Protein AF-A0A345DML8-F1 (afdb_monomer)

Sequence (98 aa):
MDMKFKTTKEYKKIKRDFIFFNLCFGFCYFLIFICSGFSIVVIIWSLNVGDIIYILISFFCLIASVSFLLLLIIGHIIQVKEFRVTVFKKQLLPLWNY

Radius of gyration: 22.23 Å; Cα contacts (8 Å, |Δi|>4): 32; chains: 1; bounding box: 56×14×64 Å

Secondary structure (DSSP, 8-state):
--TTSSSHHHHHHHHHHHHHHHHHHHHHHHHHHHHHHHHHHHHHHHHHHT-HHHHHHHHHHHHHHHHHHHHHHHHHHHHHHHHHHHHHHHHHTTTS--

Nearest PDB structures (foldseek):
  6zw4-assembly1_H  TM=5.686E-01  e=1.371E+00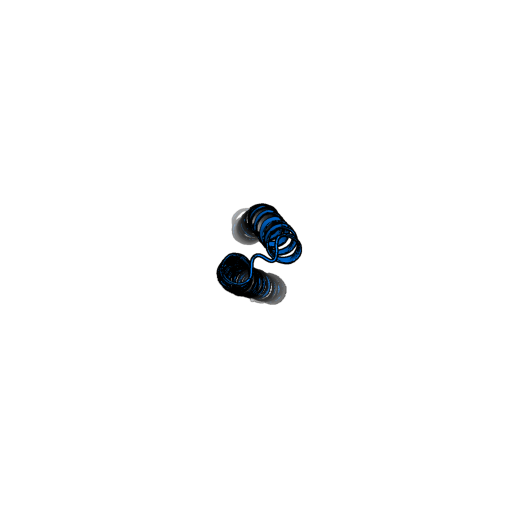  Nostoc punctiforme
  6zw4-assembly1_T  TM=5.686E-01  e=1.371E+00  Nostoc punctiforme
  6zw4-assembly1_GA  TM=5.686E-01  e=1.371E+00  Nostoc punctiforme
  6zw4-assembly1_SA  TM=5.686E-01  e=1.371E+00  Nostoc punctiforme

Foldseek 3Di:
DPPPPPLPVVLVVLVVVLVVVVVVLVVLVVVLVVLLVVLVVQLVVCVVVVNVVSVVVSVVSNVVSVVVNVVSVVVNVVSVVVSVVVVVVSVCVVVVVD

Solvent-accessible surface area (backbone atoms only — not comparable to full-atom values): 5428 Å² total; per-residue (Å²): 130,83,79,76,66,83,65,50,62,62,51,52,47,55,52,48,53,50,52,51,52,52,50,48,53,52,50,51,54,52,49,45,52,53,53,44,54,52,30,51,54,49,31,57,51,22,64,76,73,66,41,63,65,59,34,53,54,29,50,50,49,42,54,51,43,54,54,49,49,54,53,49,52,53,53,51,53,50,53,55,49,51,49,52,53,53,50,51,52,66,60,48,56,74,67,76,78,115

pLDDT: mean 84.95, std 15.64, range [42.19, 96.31]

Mean predicted aligned error: 7.86 Å

Structure (mmCIF, N/CA/C/O backbone):
data_AF-A0A345DML8-F1
#
_entry.id   AF-A0A345DML8-F1
#
loop_
_atom_site.group_PDB
_atom_site.id
_atom_site.type_symbol
_atom_site.label_atom_id
_atom_site.label_alt_id
_atom_site.label_comp_id
_atom_site.label_asym_id
_atom_site.label_entity_id
_atom_site.label_seq_id
_atom_site.pdbx_PDB_ins_code
_atom_site.Cartn_x
_atom_site.Cartn_y
_atom_site.Cartn_z
_atom_site.occupancy
_atom_site.B_iso_or_equiv
_atom_site.auth_seq_id
_atom_site.auth_comp_id
_atom_site.auth_asym_id
_atom_site.auth_atom_id
_atom_site.pdbx_PDB_model_num
ATOM 1 N N . MET A 1 1 ? -37.330 -4.420 32.049 1.00 46.69 1 MET A N 1
ATOM 2 C CA . MET A 1 1 ? -37.055 -3.274 31.156 1.00 46.69 1 MET A CA 1
ATOM 3 C C . MET A 1 1 ? -35.803 -3.606 30.360 1.00 46.69 1 MET A C 1
ATOM 5 O O . MET A 1 1 ? -34.763 -3.863 30.950 1.00 46.69 1 MET A O 1
ATOM 9 N N . ASP A 1 2 ? -35.949 -3.746 29.046 1.00 42.19 2 ASP A N 1
ATOM 10 C CA . ASP A 1 2 ? -34.964 -4.337 28.136 1.00 42.19 2 ASP A CA 1
ATOM 11 C C . ASP A 1 2 ? -33.737 -3.421 27.958 1.00 42.19 2 ASP A C 1
ATOM 13 O O . ASP A 1 2 ? -33.691 -2.547 27.091 1.00 42.19 2 ASP A O 1
ATOM 17 N N . MET A 1 3 ? -32.719 -3.593 28.806 1.00 50.88 3 MET A N 1
ATOM 18 C CA . MET A 1 3 ? -31.468 -2.819 28.737 1.00 50.88 3 MET A CA 1
ATOM 19 C C . MET A 1 3 ? -30.610 -3.147 27.493 1.00 50.88 3 MET A C 1
ATOM 21 O O . MET A 1 3 ? -29.548 -2.560 27.296 1.00 50.88 3 MET A O 1
ATOM 25 N N . LYS A 1 4 ? -31.058 -4.056 26.613 1.00 48.00 4 LYS A N 1
ATOM 26 C CA . LYS A 1 4 ? -30.263 -4.622 25.506 1.00 48.00 4 LYS A CA 1
ATOM 27 C C . LYS A 1 4 ? -30.239 -3.804 24.208 1.00 48.00 4 LYS A C 1
ATOM 29 O O . LYS A 1 4 ? -29.427 -4.092 23.329 1.00 48.00 4 LYS A O 1
ATOM 34 N N . PHE A 1 5 ? -31.080 -2.778 24.058 1.00 46.12 5 PHE A N 1
ATOM 35 C CA . PHE A 1 5 ? -31.231 -2.080 22.768 1.00 46.12 5 PHE A CA 1
ATOM 36 C C . PHE A 1 5 ? -30.516 -0.725 22.646 1.00 46.12 5 PHE A C 1
ATOM 38 O O . PHE A 1 5 ? -30.385 -0.203 21.537 1.00 46.12 5 PHE A O 1
ATOM 45 N N . LYS A 1 6 ? -30.013 -0.145 23.746 1.00 46.81 6 LYS A N 1
ATOM 46 C CA . LYS A 1 6 ? -29.435 1.215 23.721 1.00 46.81 6 LYS A CA 1
ATOM 47 C C . LYS A 1 6 ? -27.953 1.262 23.309 1.00 46.81 6 LYS A C 1
ATOM 49 O O . LYS A 1 6 ? -27.489 2.301 22.857 1.00 46.81 6 LYS A O 1
ATOM 54 N N . THR A 1 7 ? -27.237 0.135 23.342 1.00 55.69 7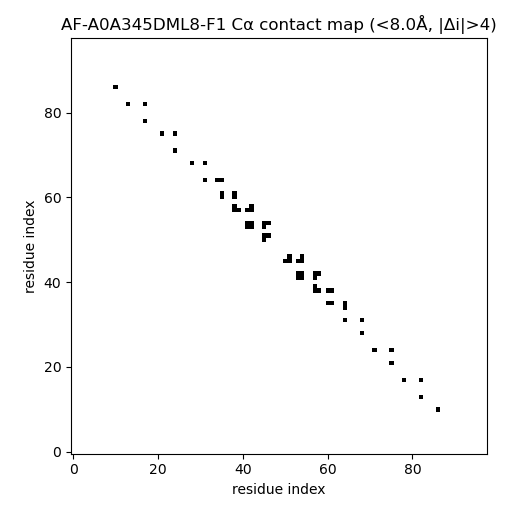 THR A N 1
ATOM 55 C CA . THR A 1 7 ? -25.810 0.019 22.960 1.00 55.69 7 THR A CA 1
ATOM 56 C C . THR A 1 7 ? -25.568 -0.557 21.553 1.00 55.69 7 THR A C 1
ATOM 58 O O . THR A 1 7 ? -24.451 -0.496 21.035 1.00 55.69 7 THR A O 1
ATOM 61 N N . THR A 1 8 ? -26.598 -1.065 20.867 1.00 62.91 8 THR A N 1
ATOM 62 C CA . THR A 1 8 ? -26.457 -1.772 19.577 1.00 62.91 8 THR A CA 1
ATOM 63 C C . THR A 1 8 ? -26.298 -0.851 18.366 1.00 62.91 8 THR A C 1
ATOM 65 O O . THR A 1 8 ? -25.605 -1.220 17.418 1.00 62.91 8 THR A O 1
ATOM 68 N N . LYS A 1 9 ? -26.913 0.341 18.355 1.00 74.75 9 LYS A N 1
ATOM 69 C CA . LYS A 1 9 ? -26.833 1.267 17.204 1.00 74.75 9 LYS A CA 1
ATOM 70 C C . LYS A 1 9 ? -25.437 1.872 17.045 1.00 74.75 9 LYS A C 1
ATOM 72 O O . LYS A 1 9 ? -24.904 1.881 15.939 1.00 74.75 9 LYS A O 1
ATOM 77 N N . GLU A 1 10 ? -24.822 2.306 18.143 1.00 74.38 10 GLU A N 1
ATOM 78 C CA . GLU A 1 10 ? -23.455 2.835 18.116 1.00 74.38 10 GLU A CA 1
ATOM 79 C C . GLU A 1 10 ? -22.424 1.760 17.779 1.00 74.38 10 GLU A C 1
ATOM 81 O O . GLU A 1 10 ? -21.527 2.006 16.979 1.00 74.38 10 GLU A O 1
ATOM 86 N N . TYR A 1 11 ? -22.562 0.555 18.343 1.00 76.50 11 TYR A N 1
ATOM 87 C CA . TYR A 1 11 ? -21.684 -0.560 17.992 1.00 76.50 11 TYR A CA 1
ATOM 88 C C . TYR A 1 11 ? -21.808 -0.926 16.505 1.00 76.50 11 TYR A C 1
ATOM 90 O O . TYR A 1 11 ? -20.796 -1.106 15.830 1.00 76.50 11 TYR A O 1
ATOM 98 N N . LYS A 1 12 ? -23.035 -0.968 15.960 1.00 82.50 12 LYS A N 1
ATOM 99 C CA . LYS A 1 12 ? -23.266 -1.173 14.520 1.00 82.50 12 LYS A CA 1
ATOM 100 C C . LYS A 1 12 ? -22.603 -0.088 13.669 1.00 82.50 12 LYS A C 1
ATOM 102 O O . LYS A 1 12 ? -22.084 -0.420 12.607 1.00 82.50 12 LYS A O 1
ATOM 107 N N . LYS A 1 13 ? -22.602 1.170 14.125 1.00 86.12 13 LYS A N 1
ATOM 108 C CA . LYS A 1 13 ? -21.921 2.279 13.441 1.00 86.12 13 LYS A CA 1
ATOM 109 C C . LYS A 1 13 ? -20.402 2.080 13.439 1.00 86.12 13 LYS A C 1
ATOM 111 O O . LYS A 1 13 ? -19.826 1.975 12.367 1.00 86.12 13 LYS A O 1
ATOM 116 N N . ILE A 1 14 ? -19.789 1.875 14.608 1.00 84.62 14 ILE A N 1
ATOM 117 C CA . ILE A 1 14 ? -18.336 1.644 14.738 1.00 84.62 14 ILE A CA 1
ATOM 118 C C . ILE A 1 14 ? -17.891 0.425 13.917 1.00 84.62 14 ILE A C 1
ATOM 120 O O . ILE A 1 14 ? -16.871 0.467 13.235 1.00 84.62 14 ILE A O 1
ATOM 124 N N . LYS A 1 15 ? -18.669 -0.664 13.939 1.00 85.25 15 LYS A N 1
ATOM 125 C CA . LYS A 1 15 ? -18.393 -1.863 13.137 1.00 85.25 15 LYS A CA 1
ATOM 126 C C . LYS A 1 15 ? -18.472 -1.580 11.635 1.00 85.25 15 LYS A C 1
ATOM 128 O O . LYS A 1 15 ? -17.644 -2.091 10.889 1.00 85.25 15 LYS A O 1
ATOM 133 N N . ARG A 1 16 ? -19.455 -0.792 11.186 1.00 88.69 16 ARG A N 1
ATOM 134 C CA . ARG A 1 16 ? -19.582 -0.393 9.778 1.00 88.69 16 ARG A CA 1
ATOM 135 C C . ARG A 1 16 ? -18.389 0.450 9.340 1.00 88.69 16 ARG A C 1
ATOM 137 O O . ARG A 1 16 ? -17.800 0.141 8.310 1.00 88.69 16 ARG A O 1
ATOM 144 N N . ASP A 1 17 ? -18.021 1.447 10.139 1.00 88.88 17 ASP A N 1
ATOM 145 C CA . ASP A 1 17 ? -16.890 2.329 9.850 1.00 88.88 17 ASP A CA 1
ATOM 146 C C . ASP A 1 17 ? -15.590 1.511 9.782 1.00 88.88 17 ASP A C 1
ATOM 148 O O . ASP A 1 17 ? -14.835 1.624 8.821 1.00 88.88 17 ASP A O 1
ATOM 152 N N . PHE A 1 18 ? -15.379 0.584 10.724 1.00 89.31 18 PHE A N 1
ATOM 153 C CA . PHE A 1 18 ? -14.231 -0.325 10.703 1.00 89.31 18 PHE A CA 1
ATOM 154 C C . PHE A 1 18 ? -14.161 -1.175 9.426 1.00 89.31 18 PHE A C 1
ATOM 156 O O . PHE A 1 18 ? -13.099 -1.254 8.812 1.00 89.31 18 PHE A O 1
ATOM 163 N N . ILE A 1 19 ? -15.280 -1.779 9.002 1.00 90.88 19 ILE A N 1
ATOM 164 C CA . ILE A 1 19 ? -15.344 -2.573 7.763 1.00 90.88 19 ILE A CA 1
ATOM 165 C C . ILE A 1 19 ? -15.012 -1.704 6.547 1.00 90.88 19 ILE A C 1
ATOM 167 O O . ILE A 1 19 ? -14.241 -2.134 5.692 1.00 90.88 19 ILE A O 1
ATOM 171 N N . PHE A 1 20 ? -15.563 -0.490 6.483 1.00 92.69 20 PHE A N 1
ATOM 172 C CA . PHE A 1 20 ? -15.316 0.442 5.385 1.00 92.69 20 PHE A CA 1
ATOM 173 C C . PHE A 1 20 ? -13.834 0.817 5.280 1.00 92.69 20 PHE A C 1
ATOM 175 O O . PHE A 1 20 ? -13.229 0.670 4.220 1.00 92.69 20 PHE A O 1
ATOM 182 N N . PHE A 1 21 ? -13.223 1.233 6.389 1.00 91.44 21 PHE A N 1
ATOM 183 C CA . PHE A 1 21 ? -11.801 1.565 6.413 1.00 91.44 21 PHE A CA 1
ATOM 184 C C . PHE A 1 21 ? -10.922 0.344 6.119 1.00 91.44 21 PHE A C 1
ATOM 186 O O . PHE A 1 21 ? -9.978 0.464 5.351 1.00 91.44 21 PHE A O 1
ATOM 193 N N . ASN A 1 22 ? -11.252 -0.843 6.639 1.00 91.56 22 ASN A N 1
ATOM 194 C CA . ASN A 1 22 ? -10.499 -2.063 6.338 1.00 91.56 22 ASN A CA 1
ATOM 195 C C . ASN A 1 22 ? -10.562 -2.429 4.844 1.00 91.56 22 ASN A C 1
ATOM 197 O O . ASN A 1 22 ? -9.563 -2.860 4.271 1.00 91.56 22 ASN A O 1
ATOM 201 N N . LEU A 1 23 ? -11.716 -2.229 4.199 1.00 93.25 23 LEU A N 1
ATOM 202 C CA . LEU A 1 23 ? -11.856 -2.386 2.751 1.00 93.25 23 LEU A CA 1
ATOM 203 C C . LEU A 1 23 ? -11.015 -1.346 1.994 1.00 93.25 23 LEU A C 1
ATOM 205 O O . LEU A 1 23 ? -10.353 -1.696 1.021 1.00 93.25 23 LEU A O 1
ATOM 209 N N . CYS A 1 24 ? -10.986 -0.099 2.471 1.00 93.44 24 CYS A N 1
ATOM 210 C CA . CYS A 1 24 ? -10.133 0.958 1.924 1.00 93.44 24 CYS A CA 1
ATOM 211 C C . CYS A 1 24 ? -8.641 0.592 2.022 1.00 93.44 24 CYS A C 1
ATOM 213 O O . CYS A 1 24 ? -7.933 0.661 1.022 1.00 93.44 24 CYS A O 1
ATOM 215 N N . PHE A 1 25 ? -8.179 0.100 3.178 1.00 93.06 25 PHE A N 1
ATOM 216 C CA . PHE A 1 25 ? -6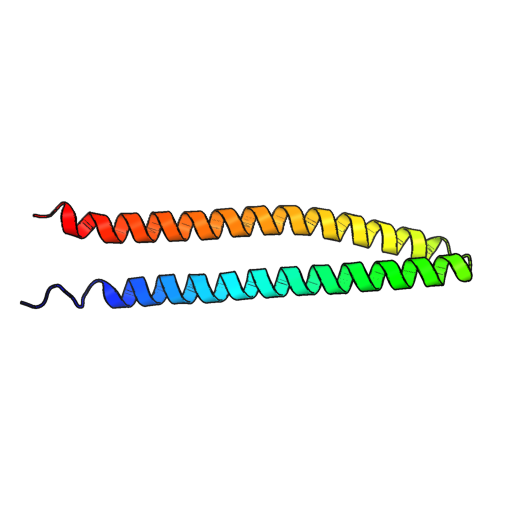.817 -0.423 3.337 1.00 93.06 25 PHE A CA 1
ATOM 217 C C . PHE A 1 25 ? -6.531 -1.553 2.341 1.00 93.06 25 PHE A C 1
ATOM 219 O O . PHE A 1 25 ? -5.523 -1.502 1.639 1.00 93.06 25 PHE A O 1
ATOM 226 N N . GLY A 1 26 ? -7.440 -2.528 2.219 1.00 93.00 26 GLY A N 1
ATOM 227 C CA . GLY A 1 26 ? -7.347 -3.609 1.231 1.00 93.00 26 GLY A CA 1
ATOM 228 C C . GLY A 1 26 ? -7.200 -3.101 -0.206 1.00 93.00 26 GLY A C 1
ATOM 229 O O . GLY A 1 26 ? -6.332 -3.565 -0.945 1.00 93.00 26 GLY A O 1
ATOM 230 N N . PHE A 1 27 ? -8.002 -2.107 -0.586 1.00 94.62 27 PHE 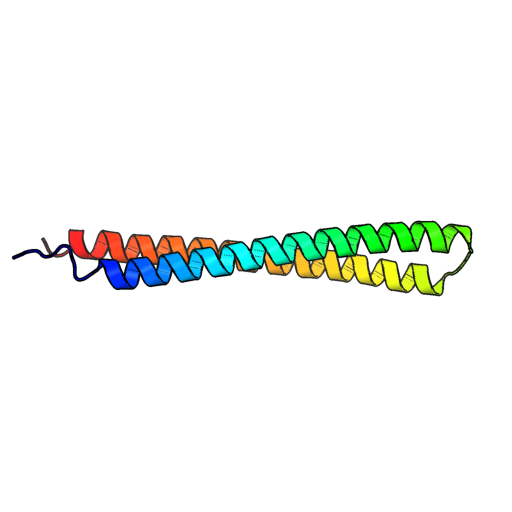A N 1
ATOM 231 C CA . PHE A 1 27 ? -7.932 -1.478 -1.903 1.00 94.62 27 PHE A CA 1
ATOM 232 C C . PHE A 1 27 ? -6.598 -0.754 -2.128 1.00 94.62 27 PHE A C 1
ATOM 234 O O . PHE A 1 27 ? -5.982 -0.915 -3.180 1.00 94.62 27 PHE A O 1
ATOM 241 N N . CYS A 1 28 ? -6.097 -0.026 -1.130 1.00 94.81 28 CYS A N 1
ATOM 242 C CA . CYS A 1 28 ? -4.795 0.629 -1.219 1.00 94.81 28 CYS A CA 1
ATOM 243 C C . CYS A 1 28 ? -3.645 -0.377 -1.380 1.00 94.81 28 CYS A C 1
ATOM 245 O O . CYS A 1 28 ? -2.777 -0.161 -2.224 1.00 94.81 28 CYS A O 1
ATOM 247 N N . TYR A 1 29 ? -3.649 -1.494 -0.643 1.00 94.88 29 TYR A N 1
ATOM 248 C CA . TYR A 1 29 ? -2.658 -2.562 -0.837 1.00 94.88 29 TYR A CA 1
ATOM 249 C C . TYR A 1 29 ? -2.679 -3.103 -2.270 1.00 94.88 29 TYR A C 1
ATOM 251 O O . TYR A 1 29 ? -1.626 -3.291 -2.881 1.00 94.88 29 TYR A O 1
ATOM 259 N N . PHE A 1 30 ? -3.875 -3.315 -2.823 1.00 95.44 30 PHE A N 1
ATOM 260 C CA . PHE A 1 30 ? -4.039 -3.798 -4.191 1.00 95.44 30 PHE A CA 1
ATOM 261 C C . PHE A 1 30 ? -3.507 -2.803 -5.233 1.00 95.44 30 PHE A C 1
ATOM 263 O O . PHE A 1 30 ? -2.804 -3.201 -6.162 1.00 95.44 30 PHE A O 1
ATOM 270 N N . LEU A 1 31 ? -3.765 -1.504 -5.054 1.00 94.69 31 LEU A N 1
ATOM 271 C CA . LEU A 1 31 ? -3.220 -0.461 -5.927 1.00 94.69 31 LEU A CA 1
ATOM 272 C C . LEU A 1 31 ? -1.689 -0.402 -5.882 1.00 94.69 31 LEU A C 1
ATOM 274 O O . LEU A 1 31 ? -1.057 -0.315 -6.934 1.00 94.69 31 LEU A O 1
ATOM 278 N N . ILE A 1 32 ? -1.088 -0.489 -4.690 1.00 95.25 32 ILE A N 1
ATOM 279 C CA . ILE A 1 32 ? 0.376 -0.522 -4.532 1.00 95.25 32 ILE A CA 1
ATOM 280 C C . ILE A 1 32 ? 0.961 -1.731 -5.268 1.00 95.25 32 ILE A C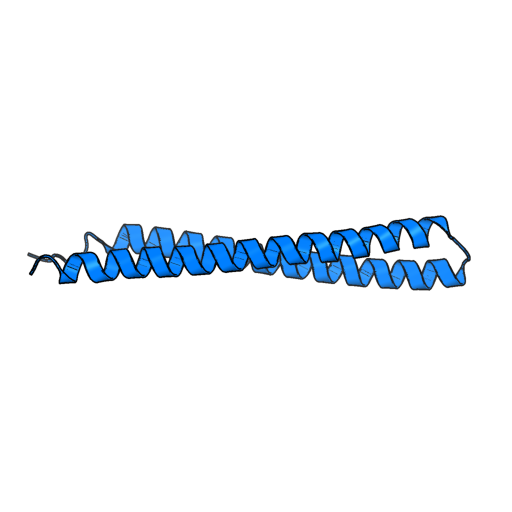 1
ATOM 282 O O . ILE A 1 32 ? 1.974 -1.598 -5.958 1.00 95.25 32 ILE A O 1
ATOM 286 N N . PHE A 1 33 ? 0.318 -2.896 -5.156 1.00 94.56 33 PHE A N 1
ATOM 287 C CA . PHE A 1 33 ? 0.748 -4.115 -5.836 1.00 94.56 33 PHE A CA 1
ATOM 288 C C . PHE A 1 33 ? 0.738 -3.954 -7.362 1.00 94.56 33 PHE A C 1
ATOM 290 O O . PHE A 1 33 ? 1.746 -4.234 -8.012 1.00 94.56 33 PHE A O 1
ATOM 297 N N . ILE A 1 34 ? -0.356 -3.432 -7.929 1.00 95.69 34 ILE A N 1
ATOM 298 C CA . ILE A 1 34 ? -0.455 -3.167 -9.373 1.00 95.69 34 ILE A CA 1
ATOM 299 C C . ILE A 1 34 ? 0.603 -2.152 -9.818 1.00 95.69 34 ILE A C 1
ATOM 301 O O . ILE A 1 34 ? 1.295 -2.389 -10.807 1.00 95.69 34 ILE A O 1
ATOM 305 N N . CYS A 1 35 ? 0.752 -1.043 -9.090 1.00 94.12 35 CYS A N 1
ATOM 306 C CA . CYS A 1 35 ? 1.706 0.015 -9.424 1.00 94.12 35 CYS A CA 1
ATOM 307 C C . CYS A 1 35 ? 3.154 -0.502 -9.420 1.00 94.12 35 CYS A C 1
ATOM 309 O O . CYS A 1 35 ? 3.931 -0.232 -10.339 1.00 94.12 35 CYS A O 1
ATOM 311 N N . SER A 1 36 ? 3.493 -1.320 -8.420 1.00 94.44 36 SER A N 1
ATOM 312 C CA . SER A 1 36 ? 4.810 -1.949 -8.314 1.00 94.44 36 SER A CA 1
ATOM 313 C C . SER A 1 36 ? 5.052 -2.929 -9.464 1.00 94.44 36 SER A C 1
ATOM 315 O O . SER A 1 36 ? 6.105 -2.884 -10.098 1.00 94.44 36 SER A O 1
ATOM 317 N N . GLY A 1 37 ? 4.065 -3.771 -9.787 1.00 94.69 37 GLY A N 1
ATOM 318 C CA . GLY A 1 37 ? 4.147 -4.700 -10.916 1.00 94.69 37 GLY A CA 1
ATOM 319 C C . GLY A 1 37 ? 4.328 -3.981 -12.254 1.00 94.69 37 GLY A C 1
ATOM 320 O O . GLY A 1 37 ? 5.204 -4.347 -13.036 1.00 94.69 37 GLY A O 1
ATOM 321 N N . PHE A 1 38 ? 3.568 -2.909 -12.489 1.00 95.25 38 PHE A N 1
ATOM 322 C CA . PHE A 1 38 ? 3.697 -2.090 -13.695 1.00 95.25 38 PHE A CA 1
ATOM 323 C C . PHE A 1 38 ? 5.078 -1.432 -13.794 1.00 95.25 38 PHE A C 1
ATOM 325 O O . PHE A 1 38 ? 5.709 -1.487 -14.847 1.00 95.25 38 PHE A O 1
ATOM 332 N N . SER A 1 39 ? 5.592 -0.893 -12.685 1.00 95.50 39 SER A N 1
ATOM 333 C CA . SER A 1 39 ? 6.928 -0.283 -12.636 1.00 95.50 39 SER A CA 1
ATOM 334 C C . SER A 1 39 ? 8.029 -1.277 -13.019 1.00 95.50 39 SER A C 1
ATOM 336 O O . SER A 1 39 ? 8.944 -0.923 -13.755 1.00 95.50 39 SER A O 1
ATOM 338 N N . ILE A 1 40 ? 7.926 -2.539 -12.589 1.00 94.94 40 ILE A N 1
ATOM 339 C CA . ILE A 1 40 ? 8.883 -3.593 -12.968 1.00 94.94 40 ILE A CA 1
ATOM 340 C C . ILE A 1 40 ? 8.826 -3.876 -14.474 1.00 94.94 40 ILE A C 1
ATOM 342 O O . ILE A 1 40 ? 9.872 -3.969 -15.116 1.00 94.94 40 ILE A O 1
ATOM 346 N N . VAL A 1 41 ? 7.625 -3.982 -15.052 1.00 96.06 41 VAL A N 1
ATOM 347 C CA . VAL A 1 41 ? 7.455 -4.198 -16.500 1.00 96.06 41 VAL A CA 1
ATOM 348 C C . VAL A 1 41 ? 8.081 -3.053 -17.298 1.00 96.06 41 VAL A C 1
ATOM 350 O O . VAL A 1 41 ? 8.807 -3.309 -18.260 1.00 96.06 41 VAL A O 1
ATOM 353 N N . VAL A 1 42 ? 7.860 -1.804 -16.873 1.00 93.62 42 VAL A N 1
ATOM 354 C CA . VAL A 1 42 ? 8.466 -0.624 -17.507 1.00 93.62 42 VAL A CA 1
ATOM 355 C C . VAL A 1 42 ? 9.988 -0.665 -17.394 1.00 93.62 42 VAL A C 1
ATOM 357 O O . VAL A 1 42 ? 10.658 -0.454 -18.397 1.00 93.62 42 VAL A O 1
ATOM 360 N N . ILE A 1 43 ? 10.552 -1.019 -16.234 1.00 95.00 43 ILE A N 1
ATOM 361 C CA . ILE A 1 43 ? 12.012 -1.152 -16.069 1.00 95.00 43 ILE A CA 1
ATOM 362 C C . ILE A 1 43 ? 12.589 -2.166 -17.058 1.00 95.00 43 ILE A C 1
ATOM 364 O O . ILE A 1 43 ? 13.575 -1.866 -17.728 1.00 95.00 43 ILE A O 1
ATOM 368 N N . ILE A 1 44 ? 11.980 -3.350 -17.172 1.00 95.31 44 ILE A N 1
ATOM 369 C CA . ILE A 1 44 ? 12.455 -4.405 -18.080 1.00 95.31 44 ILE A CA 1
ATOM 370 C C . ILE A 1 44 ? 12.414 -3.925 -19.533 1.00 95.31 44 ILE A C 1
ATOM 372 O O . ILE A 1 44 ? 13.388 -4.105 -20.266 1.00 95.31 44 ILE A O 1
ATOM 376 N N . TRP A 1 45 ? 11.318 -3.282 -19.945 1.00 96.31 45 TRP A N 1
ATOM 377 C CA . TRP A 1 45 ? 11.219 -2.691 -21.278 1.00 96.31 45 TRP A CA 1
ATOM 378 C C . TRP A 1 45 ? 12.324 -1.652 -21.483 1.00 96.31 45 TRP A C 1
ATOM 380 O O . TRP A 1 45 ? 13.088 -1.740 -22.446 1.00 96.31 45 TRP A O 1
ATOM 390 N N . SER A 1 46 ? 12.435 -0.674 -20.588 1.00 94.62 46 SER A N 1
ATOM 391 C CA . SER A 1 46 ? 13.378 0.434 -20.725 1.00 94.62 46 SER A CA 1
ATOM 392 C C . SER A 1 46 ? 14.833 -0.030 -20.739 1.00 94.62 46 SER A C 1
ATOM 394 O O . SER A 1 46 ? 15.627 0.530 -21.489 1.00 94.62 46 SER A O 1
ATOM 396 N N . LEU A 1 47 ? 15.177 -1.095 -20.006 1.00 94.56 47 LEU A N 1
ATOM 397 C CA . LEU A 1 47 ? 16.493 -1.738 -20.081 1.00 94.56 47 LEU A CA 1
ATOM 398 C C . LEU A 1 47 ? 16.792 -2.300 -21.476 1.00 94.56 47 LEU A C 1
ATOM 400 O O . LEU A 1 47 ? 17.919 -2.179 -21.944 1.00 94.56 47 LEU A O 1
ATOM 404 N N . ASN A 1 48 ? 15.793 -2.867 -22.155 1.00 95.25 48 ASN A N 1
ATOM 405 C CA . ASN A 1 48 ? 15.951 -3.390 -23.513 1.00 95.25 48 ASN A CA 1
ATOM 406 C C . ASN A 1 48 ? 16.124 -2.276 -24.563 1.00 95.25 48 ASN A C 1
ATOM 408 O O . ASN A 1 48 ? 16.835 -2.453 -25.546 1.00 95.25 48 ASN A O 1
ATOM 412 N N . VAL A 1 49 ? 15.479 -1.123 -24.359 1.00 94.62 49 VAL A N 1
ATOM 413 C CA . VAL A 1 49 ? 15.574 0.041 -2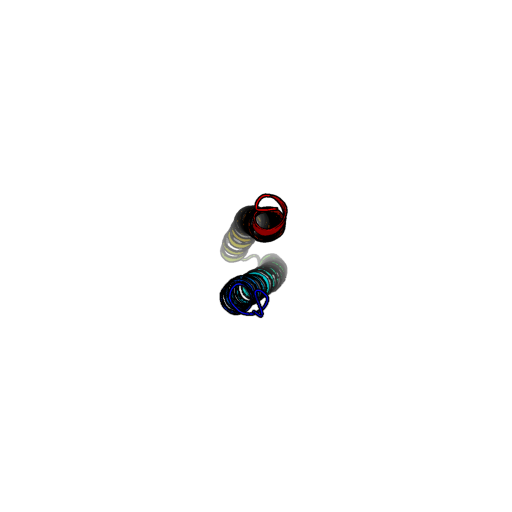5.264 1.00 94.62 49 VAL A CA 1
ATOM 414 C C . VAL A 1 49 ? 16.782 0.934 -24.938 1.00 94.62 49 VAL A C 1
ATOM 416 O O . VAL A 1 49 ? 17.197 1.737 -25.768 1.00 94.62 49 VAL A O 1
ATOM 419 N N . GLY A 1 50 ? 17.374 0.787 -23.750 1.00 93.44 50 GLY A N 1
ATOM 420 C CA . GLY A 1 50 ? 18.454 1.647 -23.264 1.00 93.44 50 GLY A CA 1
ATOM 421 C C . GLY A 1 50 ? 17.974 3.010 -22.751 1.00 93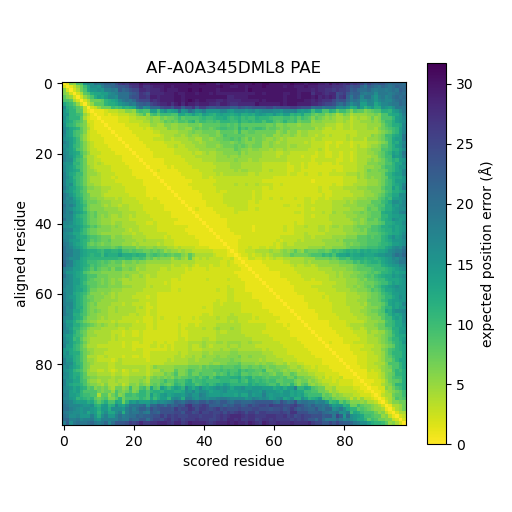.44 50 GLY A C 1
ATOM 422 O O . GLY A 1 50 ? 18.763 3.951 -22.687 1.00 93.44 50 GLY A O 1
ATOM 423 N N . ASP A 1 51 ? 16.696 3.138 -22.382 1.00 94.00 51 ASP A N 1
ATOM 424 C CA . ASP A 1 51 ? 16.124 4.397 -21.897 1.00 94.00 51 ASP A CA 1
ATOM 425 C C . ASP A 1 51 ? 16.318 4.558 -20.382 1.00 94.00 51 ASP A C 1
ATOM 427 O O . ASP A 1 51 ? 15.538 4.079 -19.553 1.00 94.00 51 ASP A O 1
ATOM 431 N N . ILE A 1 52 ? 17.386 5.264 -20.020 1.00 93.75 52 ILE A N 1
ATOM 432 C CA . ILE A 1 52 ? 17.800 5.481 -18.629 1.00 93.75 52 ILE A CA 1
ATOM 433 C C . ILE A 1 52 ? 16.789 6.338 -17.850 1.00 93.75 52 ILE A C 1
ATOM 435 O O . ILE A 1 52 ? 16.637 6.154 -16.640 1.00 93.75 52 ILE A O 1
ATOM 439 N N . ILE A 1 53 ? 16.068 7.250 -18.512 1.00 94.69 53 ILE A N 1
ATOM 440 C CA . ILE A 1 53 ? 15.154 8.180 -17.835 1.00 94.69 53 ILE A CA 1
ATOM 441 C C . ILE A 1 53 ? 13.972 7.408 -17.245 1.00 94.69 53 ILE A C 1
ATOM 443 O O . ILE A 1 53 ? 13.663 7.559 -16.059 1.00 94.69 53 ILE A O 1
ATOM 447 N N . TYR A 1 54 ? 13.347 6.532 -18.034 1.00 92.31 54 TYR A N 1
ATOM 448 C CA . TYR A 1 54 ? 12.225 5.720 -17.553 1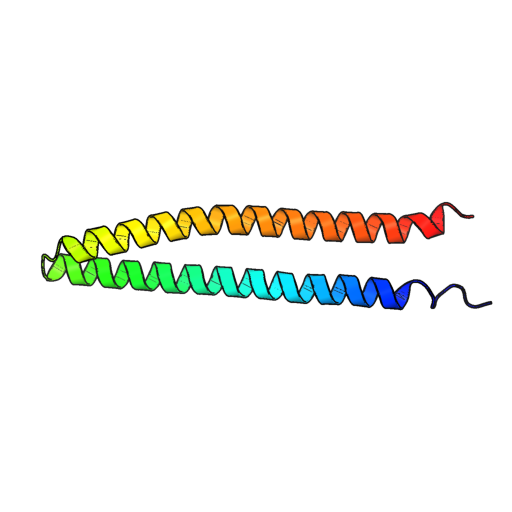.00 92.31 54 TYR A CA 1
ATOM 449 C C . TYR A 1 54 ? 12.641 4.693 -16.499 1.00 92.31 54 TYR A C 1
ATOM 451 O O . TYR A 1 54 ? 11.856 4.419 -15.586 1.00 92.31 54 TYR A O 1
ATOM 459 N N . ILE A 1 55 ? 13.873 4.174 -16.566 1.00 94.00 55 ILE A N 1
ATOM 460 C CA . ILE A 1 55 ? 14.427 3.319 -15.506 1.00 94.00 55 ILE A CA 1
ATOM 461 C C . ILE A 1 55 ? 14.473 4.093 -14.188 1.00 94.00 55 ILE A C 1
ATOM 463 O O . ILE A 1 55 ? 13.972 3.603 -13.176 1.00 94.00 55 ILE A O 1
ATOM 467 N N . LEU A 1 56 ? 15.019 5.314 -14.200 1.00 95.50 56 LEU A N 1
ATOM 468 C CA . LEU A 1 56 ? 15.158 6.132 -12.996 1.00 95.50 56 LEU A CA 1
ATOM 469 C C . LEU A 1 56 ? 13.788 6.466 -12.385 1.00 95.50 56 LEU A C 1
ATOM 471 O O . LEU A 1 56 ? 13.579 6.272 -11.188 1.00 95.50 56 LEU A O 1
ATOM 475 N N . ILE A 1 57 ? 12.838 6.910 -13.216 1.00 95.12 57 ILE A N 1
ATOM 476 C CA . ILE A 1 57 ? 11.471 7.246 -12.788 1.00 95.12 57 ILE A CA 1
ATOM 477 C C . ILE A 1 57 ? 10.781 6.025 -12.169 1.00 95.12 57 ILE A C 1
ATOM 479 O O . ILE A 1 57 ? 10.208 6.117 -11.082 1.00 95.12 57 ILE A O 1
ATOM 483 N N . SER A 1 58 ? 10.864 4.871 -12.829 1.00 94.88 58 SER A N 1
ATOM 484 C CA . SER A 1 58 ? 10.230 3.638 -12.351 1.00 94.88 58 SER A CA 1
ATOM 485 C C . SER A 1 58 ? 10.866 3.138 -11.053 1.00 94.88 58 SER A C 1
ATOM 487 O O . SER A 1 58 ? 10.168 2.660 -10.160 1.00 94.88 58 SER A O 1
ATOM 489 N N . PHE A 1 59 ? 12.180 3.310 -10.897 1.00 94.31 59 PHE A N 1
ATOM 490 C CA . PHE A 1 59 ? 12.882 2.979 -9.660 1.00 94.31 59 PHE A CA 1
ATOM 491 C C . PHE A 1 59 ? 12.435 3.867 -8.491 1.00 94.31 59 PHE A C 1
ATOM 493 O O . PHE A 1 59 ? 12.125 3.361 -7.411 1.00 94.31 59 PHE A O 1
ATOM 500 N N . PHE A 1 60 ? 12.302 5.180 -8.710 1.00 94.94 60 PHE A N 1
ATOM 501 C CA . PHE A 1 60 ? 11.719 6.085 -7.713 1.00 94.94 60 PHE A CA 1
ATOM 502 C C . PHE A 1 60 ? 10.269 5.719 -7.372 1.00 94.94 60 PHE A C 1
ATOM 504 O O . PHE A 1 60 ? 9.884 5.784 -6.203 1.00 94.94 60 PHE A O 1
ATOM 511 N N . CYS A 1 61 ? 9.477 5.277 -8.354 1.00 95.12 61 CYS A N 1
ATOM 512 C CA . CYS A 1 61 ? 8.112 4.803 -8.123 1.00 95.12 61 CYS A CA 1
ATOM 513 C C . CYS A 1 61 ? 8.074 3.570 -7.201 1.00 95.12 61 CYS A C 1
ATOM 515 O O . CYS A 1 61 ? 7.245 3.502 -6.287 1.00 95.12 61 CYS A O 1
ATOM 517 N N . LEU A 1 62 ? 9.010 2.629 -7.367 1.00 95.50 62 LEU A N 1
ATOM 518 C CA . LEU A 1 62 ? 9.149 1.472 -6.477 1.00 95.50 62 LEU A CA 1
ATOM 519 C C . LEU A 1 62 ? 9.536 1.885 -5.051 1.00 95.50 62 LEU A C 1
ATOM 521 O O . LEU A 1 62 ? 8.919 1.416 -4.094 1.00 95.50 62 LEU A O 1
ATOM 525 N N . ILE A 1 63 ? 10.493 2.805 -4.891 1.00 95.56 63 ILE A N 1
ATOM 526 C CA . ILE A 1 63 ? 10.882 3.335 -3.570 1.00 95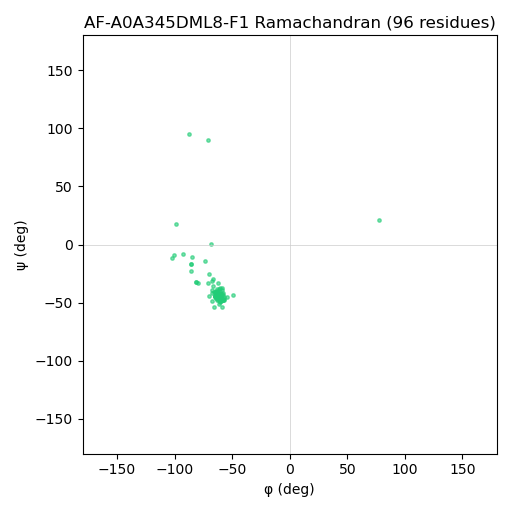.56 63 ILE A CA 1
ATOM 527 C C . ILE A 1 63 ? 9.686 4.002 -2.880 1.00 95.56 63 ILE A C 1
ATOM 529 O O . ILE A 1 63 ? 9.424 3.755 -1.696 1.00 95.56 63 ILE A O 1
ATOM 533 N N . ALA A 1 64 ? 8.937 4.826 -3.615 1.00 94.00 64 ALA A N 1
ATOM 534 C CA . ALA A 1 64 ? 7.739 5.478 -3.103 1.00 94.00 64 ALA A CA 1
ATOM 535 C C . ALA A 1 64 ? 6.674 4.448 -2.697 1.00 94.00 64 ALA A C 1
ATOM 537 O O . ALA A 1 64 ? 6.086 4.571 -1.624 1.00 94.00 64 ALA A O 1
ATOM 538 N N . SER A 1 65 ? 6.483 3.398 -3.500 1.00 94.00 65 SER A N 1
ATOM 539 C CA . SER A 1 65 ? 5.537 2.311 -3.221 1.00 94.00 65 SER A CA 1
ATOM 540 C C . SER A 1 65 ? 5.881 1.567 -1.929 1.00 94.00 65 SER A C 1
ATOM 542 O O . SER A 1 65 ? 5.004 1.367 -1.091 1.00 94.00 65 SER A O 1
ATOM 544 N N . VAL A 1 66 ? 7.156 1.222 -1.714 1.00 93.94 66 VAL A N 1
ATOM 545 C CA . VAL A 1 66 ? 7.628 0.580 -0.471 1.00 93.94 66 VAL A CA 1
ATOM 546 C C . VAL A 1 66 ? 7.452 1.504 0.737 1.00 93.94 66 VAL A C 1
ATOM 548 O O . VAL A 1 66 ? 6.968 1.075 1.786 1.00 93.94 66 VAL A O 1
ATOM 551 N N . SER A 1 67 ? 7.796 2.783 0.588 1.00 94.94 67 SER A N 1
ATOM 552 C CA . SER A 1 67 ? 7.656 3.774 1.663 1.00 94.94 67 SER A CA 1
ATOM 553 C C . SER A 1 67 ? 6.189 3.970 2.056 1.00 94.94 67 SER A C 1
ATOM 555 O O . SER A 1 67 ? 5.846 3.983 3.240 1.00 94.94 67 SER A O 1
ATOM 557 N N . PHE A 1 68 ? 5.303 4.068 1.064 1.00 93.94 68 PHE A N 1
ATOM 558 C CA . PHE A 1 68 ? 3.869 4.208 1.283 1.00 93.94 68 PHE A CA 1
ATOM 559 C C . PHE A 1 68 ? 3.261 2.940 1.888 1.00 93.94 68 PHE A C 1
ATOM 561 O O . PHE A 1 68 ? 2.445 3.035 2.803 1.00 93.94 68 PHE A O 1
ATOM 568 N N . LEU A 1 69 ? 3.709 1.757 1.456 1.00 94.31 69 LEU A N 1
ATOM 569 C CA . LEU A 1 69 ? 3.297 0.478 2.031 1.00 94.31 69 LEU A CA 1
ATOM 570 C C . LEU A 1 69 ? 3.591 0.413 3.534 1.00 94.31 69 LEU A C 1
ATOM 572 O O . LEU A 1 69 ? 2.721 0.015 4.306 1.00 94.31 69 LEU A O 1
ATOM 576 N N . LEU A 1 70 ? 4.782 0.845 3.961 1.00 94.38 70 LEU A N 1
ATOM 577 C CA . LEU A 1 70 ? 5.154 0.868 5.377 1.00 94.38 70 LEU A CA 1
ATOM 578 C C . LEU A 1 70 ? 4.198 1.745 6.199 1.00 94.38 70 LEU A C 1
ATOM 580 O O . LEU A 1 70 ? 3.688 1.309 7.233 1.00 94.38 70 LEU A O 1
ATOM 584 N N . LEU A 1 71 ? 3.918 2.961 5.722 1.00 94.06 71 LEU A N 1
ATOM 585 C CA . LEU A 1 71 ? 2.974 3.875 6.373 1.00 94.06 71 LEU A CA 1
ATOM 586 C C . LEU A 1 71 ? 1.565 3.278 6.442 1.00 94.06 71 LEU A C 1
ATOM 588 O O . LEU A 1 71 ? 0.890 3.387 7.468 1.00 94.06 71 LEU A O 1
ATOM 592 N N . LEU A 1 72 ? 1.138 2.611 5.371 1.00 94.50 72 LEU A N 1
ATOM 593 C CA . LEU A 1 72 ? -0.180 1.999 5.277 1.00 94.50 72 LEU A CA 1
ATOM 594 C C . LEU A 1 72 ? -0.344 0.839 6.267 1.00 94.50 72 LEU A C 1
ATOM 596 O O . LEU A 1 72 ? -1.373 0.756 6.939 1.00 94.50 72 LEU A O 1
ATOM 600 N N . ILE A 1 73 ? 0.689 0.006 6.425 1.00 93.88 73 ILE A N 1
ATOM 601 C CA . ILE A 1 73 ? 0.727 -1.078 7.418 1.00 93.88 73 ILE A CA 1
ATOM 602 C C . ILE A 1 73 ? 0.607 -0.516 8.835 1.00 93.88 73 ILE A C 1
ATOM 604 O O . ILE A 1 73 ? -0.204 -1.003 9.625 1.00 93.88 73 ILE A O 1
ATOM 608 N N . ILE A 1 74 ? 1.370 0.532 9.159 1.00 95.00 74 ILE A N 1
ATOM 609 C CA . ILE A 1 74 ? 1.310 1.178 10.478 1.00 95.00 74 ILE A CA 1
ATOM 610 C C . ILE A 1 74 ? -0.102 1.717 10.741 1.00 95.00 74 ILE A C 1
ATOM 612 O O . ILE A 1 74 ? -0.683 1.434 11.792 1.00 95.00 74 ILE A O 1
ATOM 616 N N . GLY A 1 75 ? -0.677 2.442 9.776 1.00 93.25 75 GLY A N 1
ATOM 617 C CA . GLY A 1 75 ? -2.036 2.975 9.877 1.00 93.25 75 GLY A CA 1
ATOM 618 C C . GLY A 1 75 ? -3.084 1.879 10.077 1.00 93.25 75 GLY A C 1
ATOM 619 O O . GLY A 1 75 ? -3.955 2.002 10.940 1.00 93.25 75 GLY A O 1
ATOM 620 N N . HIS A 1 76 ? -2.963 0.769 9.349 1.00 93.25 76 HIS A N 1
ATOM 621 C CA . HIS A 1 76 ? -3.878 -0.365 9.463 1.00 93.25 76 HIS A CA 1
ATOM 622 C C . HIS A 1 76 ? -3.798 -1.024 10.846 1.00 93.25 76 HIS A C 1
ATOM 624 O O . HIS A 1 76 ? -4.830 -1.258 11.477 1.00 93.25 76 HIS A O 1
ATOM 630 N N . ILE A 1 77 ? -2.589 -1.246 11.375 1.00 92.62 77 ILE A N 1
ATOM 631 C CA . ILE A 1 77 ? -2.381 -1.801 12.724 1.00 92.62 77 ILE A CA 1
ATOM 632 C C . ILE A 1 77 ? -3.001 -0.894 13.791 1.00 92.62 77 ILE A C 1
ATOM 634 O O . ILE A 1 77 ? -3.690 -1.392 14.688 1.00 92.62 77 ILE A O 1
ATOM 638 N N . ILE A 1 78 ? -2.777 0.423 13.706 1.00 92.69 78 ILE A N 1
ATOM 639 C CA . ILE A 1 78 ? -3.357 1.399 14.641 1.00 92.69 78 ILE A CA 1
ATOM 640 C C . ILE A 1 78 ? -4.881 1.306 14.605 1.00 92.69 78 ILE A C 1
ATOM 642 O O . ILE A 1 78 ? -5.506 1.152 15.654 1.00 92.69 78 ILE A O 1
ATOM 646 N N . GLN A 1 79 ? -5.473 1.290 13.412 1.00 92.12 79 GLN A N 1
ATOM 647 C CA . GLN A 1 79 ? -6.919 1.202 13.245 1.00 92.12 79 GLN A CA 1
ATOM 648 C C . GLN A 1 79 ? -7.503 -0.094 13.845 1.00 92.12 79 GLN A C 1
ATOM 650 O O . GLN A 1 79 ? -8.524 -0.065 14.541 1.00 92.12 79 GLN A O 1
ATOM 655 N N . VAL A 1 80 ? -6.850 -1.244 13.634 1.00 90.25 80 VAL A N 1
ATOM 656 C CA . VAL A 1 80 ? -7.262 -2.525 14.243 1.00 90.25 80 VAL A CA 1
ATOM 657 C C . VAL A 1 80 ? -7.146 -2.479 15.769 1.00 90.25 80 VAL A C 1
ATOM 659 O O . VAL A 1 80 ? -8.035 -2.970 16.478 1.00 90.25 80 VAL A O 1
ATOM 662 N N . LYS A 1 81 ? -6.079 -1.870 16.294 1.00 90.25 81 LYS A N 1
ATOM 663 C CA . LYS A 1 81 ? -5.872 -1.698 17.737 1.00 90.25 81 LYS A CA 1
ATOM 664 C C . LYS A 1 81 ? -6.945 -0.797 18.351 1.00 90.25 81 LYS A C 1
ATOM 666 O O . LYS A 1 81 ? -7.529 -1.172 19.368 1.00 90.25 81 LYS A O 1
ATOM 671 N N . GLU A 1 82 ? -7.250 0.339 17.731 1.00 88.44 82 GLU A N 1
ATOM 672 C CA . GLU A 1 82 ? -8.301 1.263 18.176 1.00 88.44 82 GLU A CA 1
ATOM 673 C C . GLU A 1 82 ? -9.677 0.604 18.193 1.00 88.44 82 GLU A C 1
ATOM 675 O O . GLU A 1 82 ? -10.422 0.755 19.168 1.00 88.44 82 GLU A O 1
ATOM 680 N N . PHE A 1 83 ? -10.002 -0.183 17.164 1.00 86.81 83 PHE A N 1
ATOM 681 C CA . PHE A 1 83 ? -11.252 -0.931 17.132 1.00 86.81 83 PHE A CA 1
ATOM 682 C C . PHE A 1 83 ? -11.330 -1.919 18.300 1.00 86.81 83 PHE A C 1
ATOM 684 O O . PHE A 1 83 ? -12.312 -1.906 19.044 1.00 86.81 83 PHE A O 1
ATOM 691 N N . ARG A 1 84 ? -10.279 -2.719 18.538 1.00 85.12 84 ARG A N 1
ATOM 692 C CA . ARG A 1 84 ? -10.233 -3.655 19.678 1.00 85.12 84 ARG A CA 1
ATOM 693 C C . ARG A 1 84 ? -10.395 -2.947 21.022 1.00 85.12 84 ARG A C 1
ATOM 695 O O . ARG A 1 84 ? -11.212 -3.386 21.828 1.00 85.12 84 ARG A O 1
ATOM 702 N N . VAL A 1 85 ? -9.668 -1.853 21.260 1.00 84.56 85 VAL A N 1
ATOM 703 C CA . VAL A 1 85 ? -9.747 -1.089 22.520 1.00 84.56 85 VAL A CA 1
ATOM 704 C C . VAL A 1 85 ? -11.140 -0.490 22.713 1.00 84.56 85 VAL A C 1
ATOM 706 O O . VAL A 1 85 ? -11.709 -0.583 23.801 1.00 84.56 85 VAL A O 1
ATOM 709 N N . THR A 1 86 ? -11.717 0.085 21.659 1.00 83.56 86 THR A N 1
ATOM 710 C CA . THR A 1 86 ? -13.062 0.675 21.700 1.00 83.56 86 THR A CA 1
ATOM 711 C C . THR A 1 86 ? -14.131 -0.378 21.984 1.00 83.56 86 THR A C 1
ATOM 713 O O . THR A 1 86 ? -15.018 -0.153 22.810 1.00 83.56 86 THR A O 1
ATOM 716 N N . VAL A 1 87 ? -14.038 -1.545 21.341 1.00 80.31 87 VAL A N 1
ATOM 717 C CA . VAL A 1 87 ? -14.955 -2.667 21.580 1.00 80.31 87 VAL A CA 1
ATOM 718 C C . VAL A 1 87 ? -14.814 -3.185 23.010 1.00 80.31 87 VAL A C 1
ATOM 720 O O . VAL A 1 87 ? -15.825 -3.332 23.693 1.00 80.31 87 VAL A O 1
ATOM 723 N N . PHE A 1 88 ? -13.586 -3.383 23.493 1.00 74.88 88 PHE A N 1
ATOM 724 C CA . PHE A 1 88 ? -13.318 -3.883 24.842 1.00 74.88 88 PHE A CA 1
ATOM 725 C C . PHE A 1 88 ? -13.838 -2.931 25.930 1.00 74.88 88 PHE A C 1
ATOM 727 O O . PHE A 1 88 ? -14.547 -3.365 26.837 1.00 74.88 88 PHE A O 1
ATOM 734 N N . LYS A 1 89 ? -13.597 -1.616 25.797 1.00 74.56 89 LYS A N 1
ATOM 735 C CA . LYS A 1 89 ? -14.165 -0.599 26.703 1.00 74.56 89 LYS A CA 1
ATOM 736 C C . LYS A 1 89 ? -15.693 -0.664 26.745 1.00 74.56 89 LYS A C 1
ATOM 738 O O . LYS A 1 89 ? -16.275 -0.658 27.826 1.00 74.56 89 LYS A O 1
ATOM 743 N N . LYS A 1 90 ? -16.349 -0.753 25.581 1.00 71.38 90 LYS A N 1
ATOM 744 C CA . LYS A 1 90 ? -17.819 -0.819 25.502 1.00 71.38 90 LYS A CA 1
ATOM 745 C C . LYS A 1 90 ? -18.398 -2.146 26.010 1.00 71.38 90 LYS A C 1
ATOM 747 O O . LYS A 1 90 ? -19.549 -2.153 26.435 1.00 71.38 90 LYS A O 1
ATOM 752 N N . GLN A 1 91 ? -17.634 -3.240 25.984 1.00 67.50 91 GLN A N 1
ATOM 753 C CA . GLN A 1 91 ? -18.038 -4.539 26.539 1.00 67.50 91 GLN A CA 1
ATOM 754 C C . GLN A 1 91 ? -17.833 -4.644 28.058 1.00 67.50 91 GLN A C 1
ATOM 756 O O . GLN A 1 91 ? -18.636 -5.298 28.713 1.00 67.50 91 GLN A O 1
ATOM 761 N N . LEU A 1 92 ? -16.812 -3.992 28.626 1.00 60.22 92 LEU A N 1
ATOM 762 C CA . LEU A 1 92 ? -16.544 -3.995 30.074 1.00 60.22 92 LEU A CA 1
ATOM 763 C C . LEU A 1 92 ? -17.395 -3.002 30.876 1.00 60.22 92 LEU A C 1
ATOM 765 O O . LEU A 1 92 ? -17.749 -3.291 32.014 1.00 60.22 92 LEU A O 1
ATOM 769 N N . LEU A 1 93 ? -17.757 -1.854 30.297 1.00 58.12 93 LEU A N 1
ATOM 770 C CA . LEU A 1 93 ? -18.641 -0.865 30.932 1.00 58.12 93 LEU A CA 1
ATOM 771 C C . LEU A 1 93 ? -19.950 -1.447 31.517 1.00 58.12 93 LEU A C 1
ATOM 773 O O . LEU A 1 93 ? -20.300 -1.076 32.634 1.00 58.12 93 LEU A O 1
ATOM 777 N N . PRO A 1 94 ? -20.678 -2.359 30.841 1.00 55.84 94 PRO A N 1
ATOM 778 C CA . PRO A 1 94 ? -21.872 -2.980 31.420 1.00 55.84 94 PRO A CA 1
ATOM 779 C C . PRO A 1 94 ? -21.591 -4.033 32.510 1.00 55.84 94 PRO A C 1
ATOM 781 O O . PRO A 1 94 ? -22.525 -4.396 33.215 1.00 55.84 94 PRO A O 1
ATOM 784 N N . LEU A 1 95 ? -20.351 -4.519 32.662 1.00 52.91 95 LEU A N 1
ATOM 785 C CA . LEU A 1 95 ? -19.957 -5.489 33.700 1.00 52.91 95 LEU A CA 1
ATOM 786 C C . LEU A 1 95 ? -19.591 -4.828 35.039 1.00 52.91 95 LEU A C 1
ATOM 788 O O . LEU A 1 95 ? -19.646 -5.494 36.061 1.00 52.91 95 LEU A O 1
ATOM 792 N N . TRP A 1 96 ? -19.213 -3.546 35.032 1.00 48.41 96 TRP A N 1
ATOM 793 C CA . TRP A 1 96 ? -18.777 -2.801 36.227 1.00 48.41 96 TRP A CA 1
ATOM 794 C C . TRP A 1 96 ? -19.907 -2.044 36.945 1.00 48.41 96 TRP A C 1
ATOM 796 O O . TRP A 1 96 ? -19.692 -1.492 38.016 1.00 48.41 96 TRP A O 1
ATOM 806 N N . ASN A 1 97 ? -21.098 -1.991 36.342 1.00 49.22 97 ASN A N 1
ATOM 807 C CA . ASN A 1 97 ? -22.285 -1.316 36.884 1.00 49.22 97 ASN A CA 1
ATOM 808 C C . ASN A 1 97 ? -23.267 -2.284 37.587 1.00 49.22 97 ASN A C 1
ATOM 810 O O . ASN A 1 97 ? -24.435 -1.935 37.771 1.00 49.22 97 ASN A O 1
ATOM 814 N N . TYR A 1 98 ? -22.807 -3.487 37.940 1.00 45.28 98 TYR A N 1
ATOM 815 C CA . TYR A 1 98 ? -23.501 -4.477 38.772 1.00 45.28 98 TYR A CA 1
ATOM 816 C C . TYR A 1 98 ? -22.674 -4.744 40.026 1.00 45.28 98 TYR A C 1
ATOM 818 O O . TYR A 1 98 ? -23.302 -4.953 41.085 1.00 45.28 98 TYR A O 1
#

Organism: NCBI:txid1276259